Protein 1WJX (pdb70)

Organism: Thermus thermophilus (strain ATCC 27634 / DSM 579 / HB8) (NCBI:txid300852)

Secondary structure (DSSP, 8-state):
-EE-HHHHHHEEEEEEEEEEE---TTHHHHHHTT-EE-TT-EEEEETTEEEEES-EE----TT--EEEE--HHHHHHHTTTSS-TTEEEEEEEEEE-TT--EEEEEEEEEE-

Nearest PDB structures (foldseek):
  1wjx-assembly1_A  TM=1.009E+00  e=4.480E-21  Thermus thermophilus
  4v8q-assembly1_B2  TM=9.149E-01  e=6.484E-14  Thermus thermophilus HB8
  7ljp-assembly2_B  TM=9.276E-01  e=6.141E-13  Thermotoga maritima MSB8
  3iz4-assembly1_B  TM=8.051E-01  e=1.997E-14  Escherichia coli
  7ljp-assembly3_C  TM=8.882E-01  e=3.999E-12  Thermotoga maritima MSB8

Solvent-accessible surface area: 6922 Å² total; per-residue (Å²): 127,35,68,14,166,156,4,108,141,52,92,71,42,70,84,48,4,72,3,4,12,33,38,134,61,80,10,60,145,8,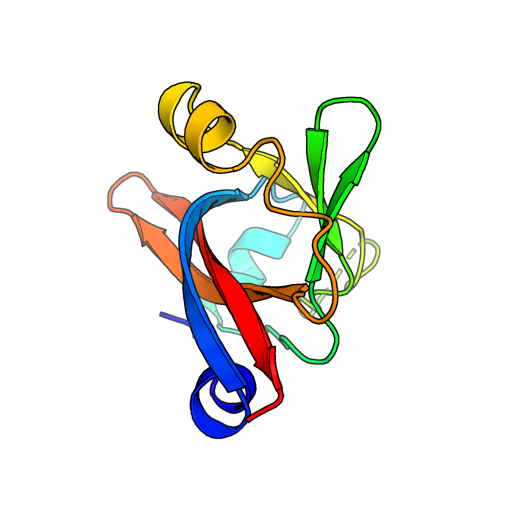4,152,61,32,106,30,53,20,90,52,8,49,4,119,55,72,142,72,70,2,42,0,41,58,0,59,6,18,121,138,86,42,116,44,81,1,75,3,85,39,115,171,115,19,60,162,107,0,93,68,72,13,140,67,194,67,31,63,2,18,0,1,54,0,50,47,44,176,207,42,128,10,30,0,34,0,0,0,3,100,52,173

Structure (mmCIF, N/CA/C/O backbone):
data_1WJX
#
_entry.id   1WJX
#
_cell.length_a   74.676
_cell.length_b   74.676
_cell.length_c   47.038
_cell.angle_alpha   90.00
_cell.angle_beta   90.00
_cell.angle_gamma   120.00
#
_symmetry.space_group_name_H-M   'P 65'
#
loop_
_entity.id
_entity.type
_entity.pdbx_description
1 polymer 'SsrA-binding protein'
2 non-polymer 'POTASSIUM ION'
3 water water
#
loop_
_atom_site.group_PDB
_atom_site.id
_atom_site.type_symbol
_atom_site.label_atom_id
_atom_site.label_alt_id
_atom_site.label_comp_id
_atom_site.label_asym_id
_atom_site.label_entity_id
_atom_site.label_seq_id
_atom_site.pdbx_PDB_ins_code
_atom_site.Cartn_x
_atom_site.Cartn_y
_atom_site.Cartn_z
_atom_site.occupancy
_atom_site.B_iso_or_equiv
_atom_site.auth_seq_id
_atom_site.auth_comp_id
_atom_site.auth_asym_id
_atom_site.auth_atom_id
_atom_site.pdbx_PDB_model_num
ATOM 1 N N . VAL A 1 3 ? 36.179 -13.150 3.325 1.00 31.56 3 VAL A N 1
ATOM 2 C CA . VAL A 1 3 ? 36.408 -11.674 3.376 1.00 28.56 3 VAL A CA 1
ATOM 3 C C . VAL A 1 3 ? 36.966 -11.185 2.044 1.00 27.29 3 VAL A C 1
ATOM 4 O O . VAL A 1 3 ? 38.033 -11.615 1.606 1.00 27.23 3 VAL A O 1
ATOM 8 N N . LEU A 1 4 ? 36.232 -10.277 1.408 1.00 24.18 4 LEU A N 1
ATOM 9 C CA . LEU A 1 4 ? 36.614 -9.720 0.112 1.00 21.59 4 LEU A CA 1
ATOM 10 C C . LEU A 1 4 ? 37.349 -8.408 0.338 1.00 20.06 4 LEU A C 1
ATOM 11 O O . LEU A 1 4 ? 36.808 -7.496 0.957 1.00 18.46 4 LEU A O 1
ATOM 16 N N . GLU A 1 5 ? 38.573 -8.305 -0.171 1.00 19.40 5 GLU A N 1
ATOM 17 C CA . GLU A 1 5 ? 39.358 -7.096 0.045 1.00 21.42 5 GLU A CA 1
ATOM 18 C C . GLU A 1 5 ? 39.723 -6.280 -1.185 1.00 19.62 5 GLU A C 1
ATOM 19 O O . GLU A 1 5 ? 39.956 -6.819 -2.266 1.00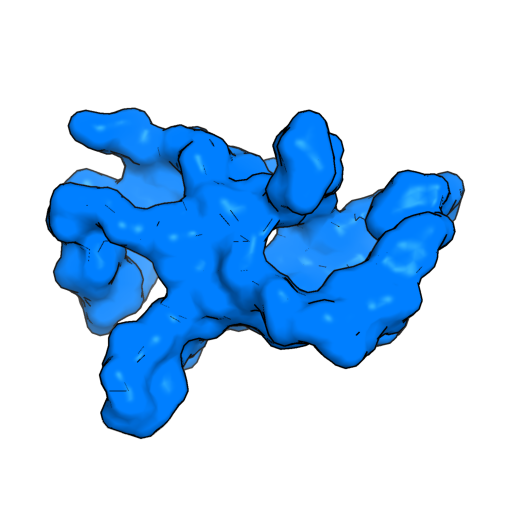 19.92 5 GLU A O 1
ATOM 25 N N . ASN A 1 6 ? 39.776 -4.965 -0.991 1.00 16.94 6 ASN A N 1
ATOM 26 C CA . ASN A 1 6 ? 40.128 -4.022 -2.049 1.00 17.22 6 ASN A CA 1
ATOM 27 C C . ASN A 1 6 ? 41.648 -3.860 -1.980 1.00 17.45 6 ASN A C 1
ATOM 28 O O . ASN A 1 6 ? 42.154 -2.953 -1.313 1.00 17.82 6 ASN A O 1
ATOM 33 N N . ARG A 1 7 ? 42.375 -4.739 -2.663 1.00 17.79 7 ARG A N 1
ATOM 34 C CA . ARG A 1 7 ? 43.839 -4.682 -2.638 1.00 21.24 7 ARG A CA 1
ATOM 35 C C . ARG A 1 7 ? 44.405 -3.390 -3.214 1.00 19.97 7 ARG A C 1
ATOM 36 O O . ARG A 1 7 ? 45.405 -2.869 -2.718 1.00 20.59 7 ARG A O 1
ATOM 44 N N . ARG A 1 8 ? 43.761 -2.870 -4.253 1.00 17.99 8 ARG A N 1
ATOM 45 C CA . ARG A 1 8 ? 44.227 -1.643 -4.887 1.00 18.60 8 ARG A CA 1
ATOM 46 C C . ARG A 1 8 ? 44.197 -0.453 -3.926 1.00 20.35 8 ARG A C 1
ATOM 47 O O . ARG A 1 8 ? 45.145 0.318 -3.859 1.00 21.24 8 ARG A O 1
ATOM 55 N N . ALA A 1 9 ? 43.104 -0.307 -3.186 1.00 19.27 9 ALA A N 1
ATOM 56 C CA . ALA A 1 9 ? 42.969 0.806 -2.256 1.00 21.58 9 ALA A CA 1
ATOM 57 C C . ALA A 1 9 ? 44.089 0.811 -1.224 1.00 23.41 9 ALA A C 1
ATOM 58 O O . ALA A 1 9 ? 44.655 1.864 -0.908 1.00 23.11 9 ALA A O 1
ATOM 60 N N . ARG A 1 10 ? 44.406 -0.368 -0.702 1.00 23.18 10 ARG A N 1
ATOM 61 C CA . ARG A 1 10 ? 45.448 -0.495 0.312 1.00 26.38 10 ARG A CA 1
ATOM 62 C C . ARG A 1 10 ? 46.844 -0.197 -0.223 1.00 26.97 10 ARG A C 1
ATOM 63 O O . ARG A 1 10 ? 47.666 0.409 0.465 1.00 26.55 10 ARG A O 1
ATOM 71 N N . HIS A 1 11 ? 47.104 -0.618 -1.455 1.00 25.36 11 HIS A N 1
ATOM 72 C CA . HIS A 1 11 ? 48.415 -0.419 -2.061 1.00 25.54 11 HIS A CA 1
ATOM 73 C C . HIS A 1 11 ? 48.652 0.973 -2.638 1.00 25.58 11 HIS A C 1
ATOM 74 O O . HIS A 1 11 ? 49.770 1.483 -2.586 1.00 27.16 11 HIS A O 1
ATOM 81 N N . ASP A 1 12 ? 47.606 1.600 -3.167 1.00 23.91 12 ASP A N 1
ATOM 82 C CA . ASP A 1 12 ? 47.759 2.905 -3.801 1.00 25.45 12 ASP A CA 1
ATOM 83 C C . ASP A 1 12 ? 47.320 4.146 -3.048 1.00 24.68 12 ASP A C 1
ATOM 84 O O . ASP A 1 12 ? 47.575 5.260 -3.503 1.00 25.75 12 ASP A O 1
ATOM 89 N N . TYR A 1 13 ? 46.651 3.975 -1.916 1.00 24.48 13 TYR A N 1
ATOM 90 C CA . TYR A 1 13 ? 46.193 5.132 -1.170 1.00 23.69 13 TYR A CA 1
ATOM 91 C C . TYR A 1 13 ? 46.528 5.044 0.302 1.00 21.05 13 TYR A C 1
ATOM 92 O O . TYR A 1 13 ? 46.769 3.968 0.842 1.00 21.99 13 TYR A O 1
ATOM 101 N N . GLU A 1 14 ? 46.562 6.202 0.942 1.00 21.59 14 GLU A N 1
ATOM 102 C CA . GLU A 1 14 ? 46.801 6.253 2.368 1.00 21.98 14 GLU A CA 1
ATOM 103 C C . GLU A 1 14 ? 45.399 6.285 2.950 1.00 18.73 14 GLU A C 1
ATOM 104 O O . GLU A 1 14 ? 44.579 7.123 2.574 1.00 19.95 14 GLU A O 1
ATOM 110 N N . ILE A 1 15 ? 45.118 5.343 3.843 1.00 17.78 15 ILE A N 1
ATOM 111 C CA . ILE A 1 15 ? 43.803 5.250 4.456 1.00 17.90 15 ILE A CA 1
ATOM 112 C C . ILE A 1 15 ? 43.772 5.975 5.792 1.00 16.37 15 ILE A C 1
ATOM 113 O O . ILE A 1 15 ? 44.560 5.676 6.691 1.00 19.05 15 ILE A O 1
ATOM 118 N N . LEU A 1 16 ? 42.858 6.930 5.913 1.00 17.16 16 LEU A N 1
ATOM 119 C CA . LEU A 1 16 ? 42.704 7.699 7.140 1.00 17.75 16 LEU A CA 1
ATOM 120 C C . LEU A 1 16 ? 41.641 7.006 8.002 1.00 16.99 16 LEU A C 1
ATOM 121 O O . LEU A 1 16 ? 41.727 5.800 8.233 1.00 17.54 16 LEU A O 1
ATOM 126 N N . GLU A 1 17 ? 40.649 7.748 8.481 1.00 17.20 17 GLU A N 1
ATOM 127 C CA . GLU A 1 17 ? 39.612 7.141 9.311 1.00 16.48 17 GLU A CA 1
ATOM 128 C C . GLU A 1 17 ? 38.804 6.102 8.544 1.00 16.05 17 GLU A C 1
ATOM 129 O O . GLU A 1 17 ? 38.642 6.206 7.325 1.00 15.99 17 GLU A O 1
ATOM 135 N N . THR A 1 18 ? 38.303 5.098 9.263 1.00 14.58 18 THR A N 1
ATOM 136 C CA . THR A 1 18 ? 37.467 4.073 8.652 1.00 14.36 18 THR A CA 1
ATOM 137 C C . THR A 1 18 ? 36.125 4.020 9.366 1.00 13.60 18 THR A C 1
ATOM 138 O O . THR A 1 18 ? 35.982 4.500 10.494 1.00 14.41 18 THR A O 1
ATOM 142 N N . TYR A 1 19 ? 35.148 3.437 8.681 1.00 13.05 19 TYR A N 1
ATOM 143 C CA . TYR A 1 19 ? 33.781 3.347 9.165 1.00 14.40 19 TYR A CA 1
ATOM 144 C C . TYR A 1 19 ? 33.173 2.030 8.716 1.00 15.65 19 TYR A C 1
ATOM 145 O O . TYR A 1 19 ? 33.547 1.490 7.679 1.00 16.89 19 TYR A O 1
ATOM 154 N N . GLU A 1 20 ? 32.222 1.515 9.486 1.00 15.89 20 GLU A N 1
ATOM 155 C CA . GLU A 1 20 ? 31.569 0.281 9.083 1.00 16.95 20 GLU A CA 1
ATOM 156 C C . GLU A 1 20 ? 30.104 0.544 8.832 1.00 15.69 20 GLU A C 1
ATOM 157 O O . GLU A 1 20 ? 29.472 1.339 9.530 1.00 15.80 20 GLU A O 1
ATOM 163 N N . ALA A 1 21 ? 29.561 -0.138 7.837 1.00 14.69 21 ALA A N 1
ATOM 164 C CA . ALA A 1 21 ? 28.155 0.016 7.517 1.00 14.85 21 ALA A CA 1
ATOM 165 C C . ALA A 1 21 ? 27.596 -1.286 6.978 1.00 15.70 21 ALA A C 1
ATOM 166 O O . ALA A 1 21 ? 28.344 -2.165 6.546 1.00 16.29 21 ALA A O 1
ATOM 168 N N . GLY A 1 22 ? 26.276 -1.407 7.026 1.00 16.66 22 GLY A N 1
ATOM 169 C CA . GLY A 1 22 ? 25.627 -2.581 6.479 1.00 15.38 22 GLY A CA 1
ATOM 170 C C . GLY A 1 22 ? 25.320 -2.258 5.029 1.00 19.10 22 GLY A C 1
ATOM 171 O O . GLY A 1 22 ? 25.383 -1.089 4.632 1.00 18.44 22 GLY A O 1
ATOM 172 N N . ILE A 1 23 ? 25.021 -3.276 4.229 1.00 19.43 23 ILE A N 1
ATOM 173 C CA . ILE A 1 23 ? 24.692 -3.064 2.821 1.00 22.24 23 ILE A CA 1
ATOM 174 C C . ILE A 1 23 ? 23.316 -3.662 2.550 1.00 23.30 23 ILE A C 1
ATOM 175 O O . ILE A 1 23 ? 23.045 -4.789 2.960 1.00 23.05 23 ILE A O 1
ATOM 180 N N . ALA A 1 24 ? 22.454 -2.911 1.871 1.00 23.06 24 ALA A N 1
ATOM 181 C CA . ALA A 1 24 ? 21.112 -3.390 1.539 1.00 23.94 24 ALA A CA 1
ATOM 182 C C . ALA A 1 24 ? 21.168 -4.103 0.187 1.00 23.65 24 ALA A C 1
ATOM 183 O O . ALA A 1 24 ? 21.191 -3.461 -0.861 1.00 25.22 24 ALA A O 1
ATOM 185 N N . LEU A 1 25 ? 21.184 -5.433 0.216 1.00 23.32 25 LEU A N 1
ATOM 186 C CA . LEU A 1 25 ? 21.271 -6.224 -1.007 1.00 25.12 25 LEU A CA 1
ATOM 187 C C . LEU A 1 25 ? 19.913 -6.663 -1.544 1.00 27.29 25 LEU A C 1
ATOM 188 O O . LEU A 1 25 ? 18.940 -6.772 -0.797 1.00 28.03 25 LEU A O 1
ATOM 193 N N . LYS A 1 26 ? 19.859 -6.909 -2.849 1.00 28.60 26 LYS A N 1
ATOM 194 C CA . LYS A 1 26 ? 18.626 -7.331 -3.505 1.00 31.63 26 LYS A CA 1
ATOM 195 C C . LYS A 1 26 ? 18.874 -8.532 -4.408 1.00 32.02 26 LYS A C 1
ATOM 196 O O . LYS A 1 26 ? 19.996 -8.793 -4.833 1.00 31.95 26 LYS A O 1
ATOM 202 N N . GLY A 1 27 ? 17.806 -9.263 -4.698 1.00 33.67 27 GLY A N 1
ATOM 203 C CA . GLY A 1 27 ? 17.911 -10.423 -5.565 1.00 33.69 27 GLY A CA 1
ATOM 204 C C . GLY A 1 27 ? 18.985 -11.443 -5.220 1.00 33.11 27 GLY A C 1
ATOM 205 O O . GLY A 1 27 ? 19.125 -11.850 -4.065 1.00 33.89 27 GLY A O 1
ATOM 206 N N . THR A 1 28 ? 19.745 -11.859 -6.231 1.00 32.48 28 THR A N 1
ATOM 207 C CA . THR A 1 28 ? 20.802 -12.855 -6.069 1.00 31.38 28 THR A CA 1
ATOM 208 C C . THR A 1 28 ? 22.130 -12.291 -5.563 1.00 29.36 28 THR A C 1
ATOM 209 O O . THR A 1 28 ? 23.107 -13.026 -5.419 1.00 28.63 28 THR A O 1
ATOM 213 N N . GLU A 1 29 ? 22.169 -10.991 -5.300 1.00 29.01 29 GLU A N 1
ATOM 214 C CA . GLU A 1 29 ? 23.397 -10.352 -4.836 1.00 28.61 29 GLU A CA 1
ATOM 215 C C . GLU A 1 29 ? 24.069 -11.058 -3.663 1.00 28.35 29 GLU A C 1
ATOM 216 O O . GLU A 1 29 ? 25.287 -11.232 -3.658 1.00 28.45 29 GLU A O 1
ATOM 222 N N . VAL A 1 30 ? 23.285 -11.474 -2.674 1.00 29.52 30 VAL A N 1
ATOM 223 C CA . VAL A 1 30 ? 23.852 -12.153 -1.517 1.00 31.32 30 VAL A CA 1
ATOM 224 C C . VAL A 1 30 ? 24.607 -13.413 -1.931 1.00 31.10 30 VAL A C 1
ATOM 225 O O . VAL A 1 30 ? 25.710 -13.669 -1.449 1.00 31.73 30 VAL A O 1
ATOM 229 N N . LYS A 1 31 ? 24.018 -14.199 -2.829 1.00 31.20 31 LYS A N 1
ATOM 230 C CA . LYS A 1 31 ? 24.660 -15.426 -3.283 1.00 31.55 31 LYS A CA 1
AT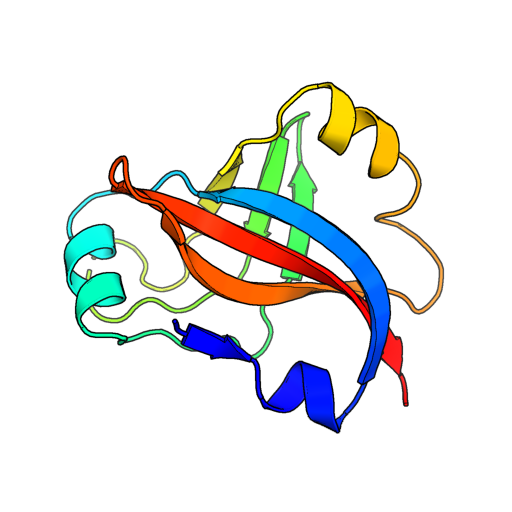OM 231 C C . LYS A 1 31 ? 25.977 -15.139 -3.996 1.00 30.77 31 LYS A C 1
ATOM 232 O O . LYS A 1 31 ? 26.962 -15.851 -3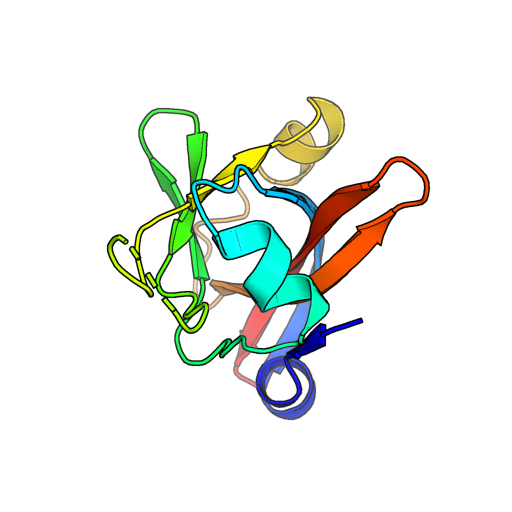.810 1.00 30.15 31 LYS A O 1
ATOM 238 N N . SER A 1 32 ? 25.992 -14.091 -4.813 1.00 29.04 32 SER A N 1
ATOM 239 C CA . SER A 1 32 ? 27.193 -13.720 -5.553 1.00 29.71 32 SER A CA 1
ATOM 240 C C . SER A 1 32 ? 28.327 -13.306 -4.624 1.00 29.31 32 SER A C 1
ATOM 241 O O . SER A 1 32 ? 29.489 -13.640 -4.864 1.00 28.71 32 SER A O 1
ATOM 244 N N . LEU A 1 33 ? 27.991 -12.577 -3.564 1.00 29.64 33 LEU A N 1
ATOM 245 C CA . LEU A 1 33 ? 29.005 -12.137 -2.615 1.00 32.90 33 LEU A CA 1
ATOM 246 C C . LEU A 1 33 ? 29.638 -13.310 -1.876 1.00 35.57 33 LEU A C 1
ATOM 247 O O . LEU A 1 33 ? 30.837 -13.304 -1.605 1.00 36.69 33 LEU A O 1
ATOM 252 N N . ARG A 1 34 ? 28.834 -14.318 -1.554 1.00 38.78 34 ARG A N 1
ATOM 253 C CA . ARG A 1 34 ? 29.332 -15.500 -0.847 1.00 40.95 34 ARG A CA 1
ATOM 254 C C . ARG A 1 34 ? 30.326 -16.236 -1.738 1.00 41.59 34 ARG A C 1
ATOM 255 O O . ARG A 1 34 ? 31.240 -16.909 -1.263 1.00 42.83 34 ARG A O 1
ATOM 263 N N . ALA A 1 35 ? 30.136 -16.087 -3.043 1.00 41.40 35 ALA A N 1
ATOM 264 C CA . ALA A 1 35 ? 30.997 -16.721 -4.029 1.00 40.78 35 ALA A CA 1
ATOM 265 C C . ALA A 1 35 ? 32.234 -15.865 -4.276 1.00 39.95 35 ALA A C 1
ATOM 266 O O . ALA A 1 35 ? 33.178 -16.295 -4.940 1.00 39.71 35 ALA A O 1
ATOM 268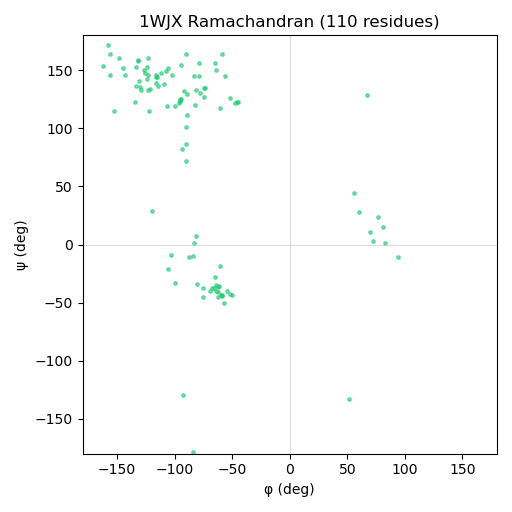 N N . GLY A 1 36 ? 32.215 -14.648 -3.737 1.00 39.13 36 GLY A N 1
ATOM 269 C CA . GLY A 1 36 ? 33.332 -13.734 -3.897 1.00 37.06 36 GLY A CA 1
ATOM 270 C C . GLY A 1 36 ? 33.400 -13.073 -5.261 1.00 35.30 36 GLY A C 1
ATOM 271 O O . GLY A 1 36 ? 34.463 -12.624 -5.686 1.00 35.50 36 GLY A O 1
ATOM 272 N N . LYS A 1 37 ? 32.265 -12.998 -5.947 1.00 33.22 37 LYS A N 1
ATOM 273 C CA . LYS A 1 37 ? 32.221 -12.396 -7.276 1.00 31.62 37 LYS A CA 1
ATOM 274 C C . LYS A 1 37 ? 31.941 -10.899 -7.203 1.00 29.24 37 LYS A C 1
ATOM 275 O O . LYS A 1 37 ? 30.855 -10.446 -7.559 1.00 28.50 37 LYS A O 1
ATOM 281 N N . VAL A 1 38 ? 32.937 -10.139 -6.752 1.00 26.57 38 VAL A N 1
ATOM 282 C CA . VAL A 1 38 ? 32.812 -8.692 -6.616 1.00 24.76 38 VAL A CA 1
ATOM 283 C C . VAL A 1 38 ? 34.038 -7.981 -7.193 1.00 23.73 38 VAL A C 1
ATOM 284 O O . VAL A 1 38 ? 35.135 -8.544 -7.230 1.00 25.17 38 VAL A O 1
ATOM 288 N N . ASP A 1 39 ? 33.840 -6.746 -7.645 1.00 20.75 39 ASP A N 1
ATOM 289 C CA . ASP A 1 39 ? 34.915 -5.925 -8.206 1.00 21.11 39 ASP A CA 1
ATOM 290 C C . ASP A 1 39 ? 34.778 -4.528 -7.595 1.00 18.83 39 ASP A C 1
ATOM 291 O O . ASP A 1 39 ? 33.725 -3.901 -7.697 1.00 17.25 39 ASP A O 1
ATOM 296 N N . PHE A 1 40 ? 35.842 -4.062 -6.944 1.00 16.84 40 PHE A N 1
ATOM 297 C CA . PHE A 1 40 ? 35.863 -2.756 -6.274 1.00 16.32 40 PHE A CA 1
ATOM 298 C C . PHE A 1 40 ? 36.276 -1.578 -7.152 1.00 16.82 40 PHE A C 1
ATOM 299 O O . PHE A 1 40 ? 36.161 -0.420 -6.736 1.00 15.13 40 PHE A O 1
ATOM 307 N N . THR A 1 41 ? 36.777 -1.866 -8.349 1.00 15.91 41 THR A N 1
ATOM 308 C CA . THR A 1 41 ? 37.251 -0.819 -9.251 1.00 16.71 41 THR A CA 1
ATOM 309 C C . THR A 1 41 ? 36.309 0.362 -9.427 1.00 17.48 41 THR A C 1
ATOM 310 O O . THR A 1 41 ? 35.161 0.197 -9.841 1.00 17.86 41 THR A O 1
ATOM 314 N N . GLY A 1 42 ? 36.812 1.552 -9.101 1.00 17.64 42 GLY A N 1
ATOM 315 C CA . GLY A 1 42 ? 36.045 2.777 -9.246 1.00 17.49 42 GLY A CA 1
ATOM 316 C C . GLY A 1 42 ? 34.883 2.978 -8.293 1.00 17.84 42 GLY A C 1
ATOM 317 O O . GLY A 1 42 ? 34.074 3.890 -8.479 1.00 17.71 42 GLY A O 1
ATOM 318 N N . SER A 1 43 ? 34.790 2.134 -7.270 1.00 15.70 43 SER A N 1
ATOM 319 C CA . SER A 1 43 ? 33.700 2.245 -6.313 1.00 14.71 43 SER A CA 1
ATOM 320 C C . SER A 1 43 ? 33.979 3.290 -5.234 1.00 15.52 43 SER A C 1
ATOM 321 O O . SER A 1 43 ? 35.124 3.478 -4.807 1.00 15.08 43 SER A O 1
ATOM 324 N N . PHE A 1 44 ? 32.918 3.969 -4.804 1.00 14.54 44 PHE A N 1
ATOM 325 C CA . PHE A 1 44 ? 33.010 4.997 -3.777 1.00 15.95 44 PHE A CA 1
ATOM 326 C C . PHE A 1 44 ? 31.656 5.157 -3.103 1.00 14.76 44 PHE A C 1
ATOM 327 O O . PHE A 1 44 ? 30.634 4.714 -3.629 1.00 14.76 44 PHE A O 1
ATOM 335 N N . ALA A 1 45 ? 31.648 5.799 -1.940 1.00 14.31 45 ALA A N 1
ATOM 336 C CA . ALA A 1 45 ? 30.406 6.013 -1.209 1.00 15.08 45 ALA A CA 1
ATOM 337 C C . ALA A 1 45 ? 30.125 7.508 -1.138 1.00 16.75 45 ALA A C 1
ATOM 338 O O . ALA A 1 45 ? 31.044 8.308 -1.015 1.00 17.05 45 ALA A O 1
ATOM 340 N N . ARG A 1 46 ? 28.850 7.872 -1.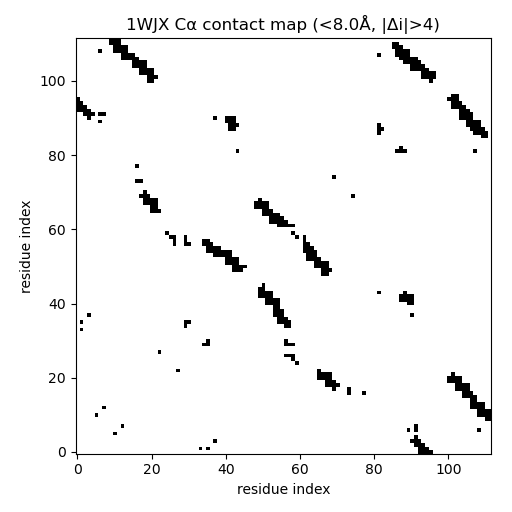204 1.00 17.91 46 ARG A N 1
ATOM 341 C CA . ARG A 1 46 ? 28.455 9.276 -1.184 1.00 18.88 46 ARG A CA 1
ATOM 342 C C . ARG A 1 46 ? 27.021 9.421 -0.697 1.00 17.41 46 ARG A C 1
ATOM 343 O O . ARG A 1 46 ? 26.185 8.563 -0.973 1.00 18.92 46 ARG A O 1
ATOM 351 N N . PHE A 1 47 ? 26.734 10.504 0.028 1.00 18.21 47 PHE A N 1
ATOM 352 C CA . PHE A 1 47 ? 25.383 10.738 0.534 1.00 18.78 47 PHE A CA 1
ATOM 353 C C . PHE A 1 47 ? 24.454 11.280 -0.549 1.00 20.22 47 PHE A C 1
ATOM 354 O O . PHE A 1 47 ? 24.873 12.049 -1.413 1.00 20.05 47 PHE A O 1
ATOM 362 N N . GLU A 1 48 ? 23.191 10.874 -0.486 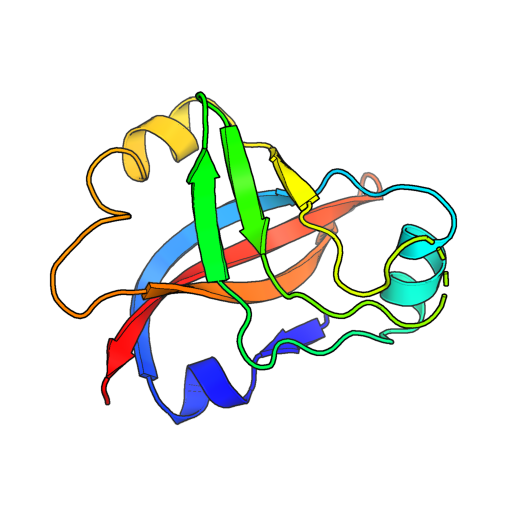1.00 22.38 48 GLU A N 1
ATOM 363 C CA . GLU A 1 48 ? 22.186 11.330 -1.436 1.00 26.75 48 GLU A CA 1
ATOM 364 C C . GLU A 1 48 ? 20.818 11.283 -0.769 1.00 27.72 48 GLU A C 1
ATOM 365 O O . GLU A 1 48 ? 20.323 10.215 -0.406 1.00 26.07 48 GLU A O 1
ATOM 371 N N . ASP A 1 49 ? 20.222 12.458 -0.587 1.00 28.69 49 ASP A N 1
ATOM 372 C CA . ASP A 1 49 ? 18.911 12.569 0.032 1.00 30.52 49 ASP A CA 1
ATOM 373 C C . ASP A 1 49 ? 18.805 11.927 1.412 1.00 29.82 49 ASP A C 1
ATOM 374 O O . ASP A 1 49 ? 17.832 11.231 1.704 1.00 29.41 49 ASP A O 1
ATOM 379 N N . GLY A 1 50 ? 19.811 12.162 2.250 1.00 28.80 50 GLY A N 1
ATOM 380 C CA . GLY A 1 50 ? 19.801 11.634 3.603 1.00 28.01 50 GLY A CA 1
ATOM 381 C C . GLY A 1 50 ? 20.268 10.204 3.795 1.00 27.61 50 GLY A C 1
ATOM 382 O O . GLY A 1 50 ? 20.254 9.697 4.914 1.00 28.30 50 GLY A O 1
ATOM 383 N N . GLU A 1 51 ? 20.682 9.549 2.717 1.00 25.63 51 GLU A N 1
ATOM 384 C CA . GLU A 1 51 ? 21.143 8.167 2.815 1.00 25.04 51 GLU A CA 1
ATOM 385 C C . GLU A 1 51 ? 22.534 8.039 2.209 1.00 21.56 51 GLU A C 1
ATOM 386 O O . GLU A 1 51 ? 22.877 8.758 1.274 1.00 21.27 51 GLU A O 1
ATOM 392 N N . LEU A 1 52 ? 23.344 7.138 2.758 1.00 19.85 52 LEU A N 1
ATOM 393 C CA . LEU A 1 52 ? 24.682 6.911 2.224 1.00 18.86 52 LEU A CA 1
ATOM 394 C C . LEU A 1 52 ? 24.550 5.783 1.210 1.00 16.70 52 LEU A C 1
ATOM 395 O O . LEU A 1 52 ? 23.910 4.770 1.492 1.00 18.05 52 LEU A O 1
ATOM 400 N N . TYR A 1 53 ? 25.125 5.965 0.027 1.00 15.84 53 TYR A N 1
ATOM 401 C CA . TYR A 1 53 ? 25.061 4.934 -1.004 1.00 16.59 53 TYR A CA 1
ATOM 402 C C . TYR A 1 53 ? 26.446 4.524 -1.457 1.00 16.72 53 TYR A C 1
ATOM 403 O O . TYR A 1 53 ? 27.365 5.342 -1.493 1.00 16.72 53 TYR A O 1
ATOM 412 N N . LEU A 1 54 ? 26.585 3.245 -1.792 1.00 16.34 54 LEU A N 1
ATOM 413 C CA . LEU A 1 54 ? 27.838 2.721 -2.303 1.00 16.51 54 LEU A CA 1
ATOM 414 C C . LEU A 1 54 ? 27.612 2.688 -3.806 1.00 16.75 54 LEU A C 1
ATOM 415 O O . LEU A 1 54 ? 26.701 2.011 -4.292 1.00 16.96 54 LEU A O 1
ATOM 420 N N . GLU A 1 55 ? 28.425 3.434 -4.540 1.00 14.77 55 GLU A N 1
ATOM 421 C CA . GLU A 1 55 ? 28.282 3.500 -5.985 1.00 16.91 55 GLU A CA 1
ATOM 422 C C . GLU A 1 55 ? 29.359 2.765 -6.768 1.00 16.24 55 GLU A C 1
ATOM 423 O O . GLU A 1 55 ? 30.500 2.647 -6.328 1.00 14.79 55 GLU A O 1
ATOM 429 N N . ASN A 1 56 ? 28.960 2.265 -7.932 1.00 16.65 56 ASN A N 1
ATOM 430 C CA . ASN A 1 56 ? 29.846 1.577 -8.864 1.00 16.57 56 ASN A CA 1
ATOM 431 C C . ASN A 1 56 ? 30.533 0.315 -8.364 1.00 15.74 56 ASN A C 1
ATOM 432 O O . ASN A 1 56 ? 31.621 -0.024 -8.829 1.00 18.57 56 ASN A O 1
ATOM 437 N N . LEU A 1 57 ? 29.919 -0.383 -7.416 1.00 15.01 57 LEU A N 1
ATOM 438 C CA . LEU A 1 57 ? 30.501 -1.635 -6.950 1.00 15.27 57 LEU A CA 1
ATOM 439 C C . LEU A 1 57 ? 29.904 -2.695 -7.869 1.00 15.45 57 LEU A C 1
ATOM 440 O O . LEU A 1 57 ? 28.694 -2.738 -8.049 1.00 18.15 57 LEU A O 1
ATOM 445 N N . TYR A 1 58 ? 30.744 -3.538 -8.455 1.00 13.61 58 TYR A N 1
ATOM 446 C CA . TYR A 1 58 ? 30.250 -4.591 -9.336 1.00 15.24 58 TYR A CA 1
ATOM 447 C C . TYR A 1 58 ? 30.070 -5.913 -8.597 1.00 15.38 58 TYR A C 1
ATOM 448 O O . TYR A 1 58 ? 30.992 -6.398 -7.955 1.00 14.57 58 TYR A O 1
ATOM 457 N N . ILE A 1 59 ? 28.864 -6.473 -8.664 1.00 16.12 59 ILE A N 1
ATOM 458 C CA . ILE A 1 59 ? 28.600 -7.776 -8.063 1.00 16.72 59 ILE A CA 1
ATOM 459 C C . ILE A 1 59 ? 28.105 -8.592 -9.249 1.00 16.93 59 ILE A C 1
ATOM 460 O O . ILE A 1 59 ? 27.068 -8.281 -9.830 1.00 19.11 59 ILE A O 1
ATOM 465 N N . ALA A 1 60 ? 28.873 -9.611 -9.616 1.00 19.75 60 ALA A N 1
ATOM 466 C CA . ALA A 1 60 ? 28.549 -10.456 -10.762 1.00 23.31 60 ALA A CA 1
ATOM 467 C C . ALA A 1 60 ? 27.162 -11.082 -10.672 1.00 26.77 60 ALA A C 1
ATOM 468 O O . ALA A 1 60 ? 26.693 -11.426 -9.589 1.00 25.84 60 ALA A O 1
ATOM 470 N N . PRO A 1 61 ? 26.483 -11.228 -11.821 1.00 29.26 61 PRO A N 1
ATOM 471 C CA . PRO A 1 61 ? 25.143 -11.823 -11.849 1.00 32.17 61 PRO A CA 1
ATOM 472 C C . PRO A 1 61 ? 25.150 -13.240 -11.279 1.00 33.82 61 PRO A C 1
ATOM 473 O O . PRO A 1 61 ? 26.210 -13.901 -11.349 1.00 35.12 61 PRO A O 1
ATOM 477 N N . VAL A 1 70 ? 18.876 -7.336 -12.994 1.00 44.66 70 VAL A N 1
ATOM 478 C CA . VAL A 1 70 ? 19.384 -6.396 -11.952 1.00 43.84 70 VAL A CA 1
ATOM 479 C C . VAL A 1 70 ? 20.748 -5.850 -12.362 1.00 41.96 70 VAL A C 1
ATOM 480 O O . VAL A 1 70 ? 21.656 -6.609 -12.696 1.00 42.75 70 VAL A O 1
ATOM 484 N N . ASP A 1 71 ? 20.884 -4.529 -12.339 1.00 39.14 71 ASP A N 1
ATOM 485 C CA . ASP A 1 71 ? 22.134 -3.886 -12.715 1.00 35.88 71 ASP A CA 1
ATOM 486 C C . ASP A 1 71 ? 23.254 -4.357 -11.790 1.00 32.15 71 ASP A C 1
ATOM 487 O O . ASP A 1 71 ? 23.200 -4.140 -10.579 1.00 30.09 71 ASP A O 1
ATOM 492 N N . PRO A 1 72 ? 24.279 -5.021 -12.351 1.00 27.79 72 PRO A N 1
ATOM 493 C CA . PRO A 1 72 ? 25.404 -5.513 -11.550 1.00 24.92 72 PRO A CA 1
ATOM 494 C C . PRO A 1 72 ? 26.141 -4.368 -10.853 1.00 22.44 72 PRO A C 1
ATOM 495 O O . PRO A 1 72 ? 26.885 -4.590 -9.898 1.00 20.01 72 PRO A O 1
ATOM 499 N N . ARG A 1 73 ? 25.934 -3.148 -11.341 1.00 21.52 73 ARG A N 1
ATOM 500 C CA . ARG A 1 73 ? 26.585 -1.975 -10.764 1.00 22.89 73 ARG A CA 1
ATOM 501 C C . ARG A 1 73 ? 25.594 -0.951 -10.223 1.00 23.10 73 ARG A C 1
ATOM 502 O O . ARG A 1 73 ? 25.881 0.243 -10.183 1.00 24.14 73 A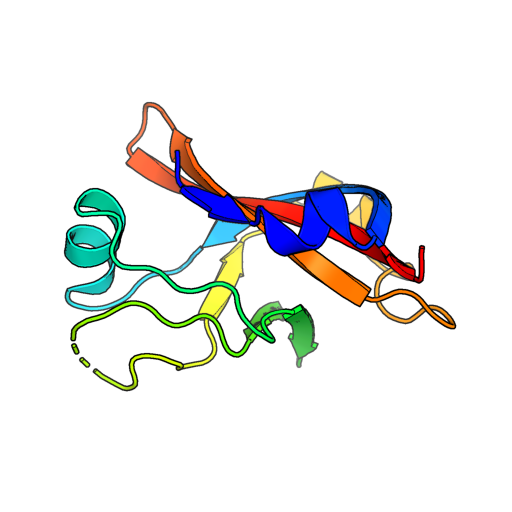RG A O 1
ATOM 510 N N . ARG A 1 74 ? 24.431 -1.420 -9.793 1.00 23.81 74 ARG A N 1
ATOM 511 C CA . ARG A 1 74 ? 23.425 -0.514 -9.263 1.00 24.22 74 ARG A CA 1
ATOM 512 C C . ARG A 1 74 ? 23.947 0.136 -7.989 1.00 23.07 74 ARG A C 1
ATOM 513 O O . ARG A 1 74 ? 24.838 -0.398 -7.323 1.00 21.02 74 ARG A O 1
ATOM 521 N N . LYS A 1 75 ? 23.388 1.296 -7.672 1.00 22.01 75 LYS A N 1
ATOM 522 C CA . LYS A 1 75 ? 23.740 2.037 -6.472 1.00 21.76 75 LYS A CA 1
ATOM 523 C C . LYS A 1 75 ? 23.078 1.279 -5.324 1.00 20.85 75 LYS A C 1
ATOM 524 O O . LYS A 1 75 ? 21.907 0.900 -5.421 1.00 20.02 75 LYS A O 1
ATOM 530 N N . ARG A 1 76 ? 23.818 1.058 -4.242 1.00 18.48 76 ARG A N 1
ATOM 531 C CA . ARG A 1 76 ? 23.286 0.311 -3.109 1.00 17.77 76 ARG A CA 1
ATOM 532 C C . ARG A 1 76 ? 23.312 1.105 -1.813 1.00 17.47 76 ARG A C 1
ATOM 533 O O . ARG A 1 76 ? 24.319 1.720 -1.461 1.00 17.68 76 ARG A O 1
ATOM 541 N N . LYS A 1 77 ? 22.197 1.074 -1.095 1.00 16.80 77 LYS A N 1
ATOM 542 C CA . LYS A 1 77 ? 22.088 1.815 0.149 1.00 16.47 77 LYS A CA 1
ATOM 543 C C . LYS A 1 77 ? 22.891 1.172 1.270 1.00 17.43 77 LYS A C 1
ATOM 544 O O . LYS A 1 77 ? 22.866 -0.049 1.443 1.00 17.63 77 LYS A O 1
ATOM 550 N N . LEU A 1 78 ? 23.622 1.999 2.009 1.00 16.12 78 LEU A N 1
ATOM 551 C CA . LEU A 1 78 ? 24.407 1.511 3.135 1.00 17.01 78 LEU A CA 1
ATOM 552 C C . LEU A 1 78 ? 23.636 1.854 4.398 1.00 17.52 78 LEU A C 1
ATOM 553 O O . LEU A 1 78 ? 22.959 2.884 4.465 1.00 19.98 78 LEU A O 1
ATOM 558 N N . LEU A 1 79 ? 23.728 0.980 5.394 1.00 17.17 79 LEU A N 1
ATOM 559 C CA . LEU A 1 79 ? 23.012 1.163 6.648 1.00 17.29 79 LEU A CA 1
ATOM 560 C C . LEU A 1 79 ? 23.967 1.578 7.762 1.00 18.57 79 LEU A C 1
ATOM 561 O O . LEU A 1 79 ? 24.898 0.846 8.102 1.00 18.09 79 LEU A O 1
ATOM 566 N N . LEU A 1 80 ? 23.729 2.756 8.331 1.00 18.63 80 LEU A N 1
ATOM 567 C CA . LEU A 1 80 ? 24.589 3.268 9.386 1.00 19.93 80 LEU A CA 1
ATOM 568 C C . LEU A 1 80 ? 23.876 3.414 10.716 1.00 21.44 80 LEU A C 1
ATOM 569 O O . LEU A 1 80 ? 22.724 3.848 10.768 1.00 22.43 80 LEU A O 1
ATOM 574 N N . HIS A 1 81 ? 24.560 3.041 11.792 1.00 20.58 81 HIS A N 1
ATOM 575 C CA . HIS A 1 81 ? 23.987 3.225 13.114 1.00 21.40 81 HIS A CA 1
ATOM 576 C C . HIS A 1 81 ? 24.214 4.704 13.380 1.00 20.26 81 HIS A C 1
ATOM 577 O O . HIS A 1 81 ? 25.111 5.309 12.792 1.00 19.85 81 HIS A O 1
ATOM 584 N N . LYS A 1 82 ? 23.404 5.292 14.250 1.00 21.89 82 LYS A N 1
ATOM 585 C CA . LYS A 1 82 ? 23.522 6.714 14.542 1.00 22.76 82 LYS A CA 1
ATOM 586 C C . LYS A 1 82 ? 24.928 7.170 14.919 1.00 20.71 82 LYS A C 1
ATOM 587 O O . LYS A 1 82 ? 25.383 8.219 14.467 1.00 19.69 82 LYS A O 1
ATOM 593 N N . HIS A 1 83 ? 25.621 6.391 15.742 1.00 20.19 83 HIS A N 1
ATOM 594 C CA . HIS A 1 83 ? 26.961 6.787 16.158 1.00 19.65 83 HIS A CA 1
ATOM 595 C C . HIS A 1 83 ? 27.953 6.857 15.008 1.00 18.79 83 HIS A C 1
ATOM 596 O O . HIS A 1 83 ? 28.829 7.716 15.007 1.00 19.97 83 HIS A O 1
ATOM 603 N N . GLU A 1 84 ? 27.813 5.968 14.027 1.00 19.16 84 GLU A N 1
ATOM 604 C CA . GLU A 1 84 ? 28.722 5.969 12.884 1.00 18.78 84 GLU A CA 1
ATOM 605 C C . GLU A 1 84 ? 28.368 7.126 11.948 1.00 19.08 84 GLU A C 1
ATOM 606 O O . GLU A 1 84 ? 29.246 7.760 11.368 1.00 18.54 84 GLU A O 1
ATOM 612 N N . LEU A 1 85 ? 27.077 7.395 11.800 1.00 19.81 85 LEU A N 1
ATOM 613 C CA . LEU A 1 85 ? 26.638 8.500 10.955 1.00 21.17 85 LEU A CA 1
ATOM 614 C C . LEU A 1 85 ? 27.228 9.801 11.505 1.00 21.37 85 LEU A C 1
ATOM 615 O O . LEU A 1 85 ? 27.722 10.637 10.750 1.00 22.33 85 LEU A O 1
ATOM 620 N N . ARG A 1 86 ? 27.190 9.957 12.826 1.00 23.05 86 ARG A N 1
ATOM 621 C CA . ARG A 1 86 ? 27.722 11.152 13.476 1.00 24.59 86 ARG A CA 1
ATOM 622 C C . ARG A 1 86 ? 29.219 11.327 13.221 1.00 25.04 86 ARG A C 1
ATOM 623 O O . ARG A 1 86 ? 29.707 12.453 13.085 1.00 25.49 86 ARG A O 1
ATOM 631 N N . ARG A 1 87 ? 29.952 10.217 13.165 1.00 23.15 87 ARG A N 1
ATOM 632 C CA . ARG A 1 87 ? 31.390 10.270 12.908 1.00 23.20 87 ARG A CA 1
ATOM 633 C C . ARG A 1 87 ? 31.659 10.700 11.473 1.00 23.22 87 ARG A C 1
ATOM 634 O O . ARG A 1 87 ? 32.572 11.479 11.202 1.00 22.76 87 ARG A O 1
ATOM 642 N N . LEU A 1 88 ? 30.847 10.178 10.561 1.00 24.33 88 LEU A N 1
ATOM 643 C CA . LEU A 1 88 ? 30.995 10.435 9.134 1.00 26.88 88 LEU A CA 1
ATOM 644 C C . LEU A 1 88 ? 30.554 11.806 8.636 1.00 29.29 88 LEU A C 1
ATOM 645 O O . LEU A 1 88 ? 31.255 12.435 7.844 1.00 29.47 88 LEU A O 1
ATOM 650 N N . LEU A 1 89 ? 29.387 12.259 9.084 1.00 31.99 89 LEU A N 1
ATOM 651 C CA . LEU A 1 89 ? 28.856 13.546 8.644 1.00 36.07 89 LEU A CA 1
ATOM 652 C C . LEU A 1 89 ? 29.870 14.677 8.654 1.00 38.82 89 LEU A C 1
ATOM 653 O O . LEU A 1 89 ? 30.473 14.981 9.688 1.00 39.26 89 LEU A O 1
ATOM 658 N N . GLY A 1 90 ? 30.053 15.289 7.486 1.00 41.54 90 GLY A N 1
ATOM 659 C CA . GLY A 1 90 ? 30.982 16.395 7.358 1.00 44.80 90 GLY A CA 1
ATOM 660 C C . GLY A 1 90 ? 32.383 16.029 6.897 1.00 47.55 90 GLY A C 1
ATOM 661 O O . GLY A 1 90 ? 33.178 16.912 6.570 1.00 47.43 90 GLY A O 1
ATOM 662 N N . LYS A 1 91 ? 32.698 14.738 6.860 1.00 49.86 91 LYS A N 1
ATOM 663 C CA . LYS A 1 91 ? 34.029 14.308 6.442 1.00 52.32 91 LYS A CA 1
ATOM 664 C C . LYS A 1 91 ? 34.046 13.711 5.038 1.00 53.93 91 LYS A C 1
ATOM 665 O O . LYS A 1 91 ? 35.091 13.678 4.382 1.00 54.04 91 LYS A O 1
ATOM 671 N N . VAL A 1 92 ? 32.886 13.257 4.572 1.00 55.69 92 VAL A N 1
ATOM 672 C CA . VAL A 1 92 ? 32.775 12.645 3.249 1.00 57.43 92 VAL A CA 1
ATOM 673 C C . VAL A 1 92 ? 33.250 13.572 2.132 1.00 58.58 92 VAL A C 1
ATOM 674 O O . VAL A 1 92 ? 34.042 13.173 1.279 1.00 58.94 92 VAL A O 1
ATOM 678 N N . GLU A 1 93 ? 32.749 14.804 2.133 1.00 59.42 93 GLU A N 1
ATOM 679 C CA . GLU A 1 93 ? 33.124 15.783 1.119 1.00 60.34 93 GLU A CA 1
ATOM 680 C C . GLU A 1 93 ? 34.281 16.666 1.576 1.00 59.99 93 GLU A C 1
ATOM 681 O O . GLU A 1 93 ? 34.072 17.783 2.048 1.00 60.71 93 GLU A O 1
ATOM 687 N N . GLN A 1 94 ? 35.500 16.154 1.440 1.00 59.38 94 GLN A N 1
ATOM 688 C CA . GLN A 1 94 ? 36.691 16.901 1.823 1.00 58.25 94 GLN A CA 1
ATOM 689 C C . GLN A 1 94 ? 37.710 16.865 0.693 1.00 56.58 94 GLN A C 1
ATOM 690 O O . GLN A 1 94 ? 37.893 15.839 0.038 1.00 56.37 94 GLN A O 1
ATOM 696 N N . LYS A 1 95 ? 38.376 17.993 0.485 1.00 54.06 95 LYS A N 1
ATOM 697 C CA . LYS A 1 95 ? 39.385 18.134 -0.557 1.00 51.84 95 LYS A CA 1
ATOM 698 C C . LYS A 1 95 ? 40.372 16.970 -0.656 1.00 48.38 95 LYS A C 1
ATOM 699 O O . LYS A 1 95 ? 41.050 16.633 0.313 1.00 48.18 95 LYS A O 1
ATOM 705 N N . GLY A 1 96 ? 40.439 16.361 -1.837 1.00 44.85 96 GLY A N 1
ATOM 706 C CA . GLY A 1 96 ? 41.367 15.267 -2.072 1.00 40.47 96 GLY A CA 1
ATOM 707 C C . GLY A 1 96 ? 41.098 13.917 -1.430 1.00 36.98 96 GLY A C 1
ATOM 708 O O . GLY A 1 96 ? 41.905 13.000 -1.575 1.00 36.79 96 GLY A O 1
ATOM 709 N N . LEU A 1 97 ? 39.982 13.779 -0.724 1.00 33.77 97 LEU A N 1
ATOM 710 C CA . LEU A 1 97 ? 39.663 12.506 -0.083 1.00 30.08 97 LEU A CA 1
ATOM 711 C C . LEU A 1 97 ? 38.463 11.839 -0.735 1.00 28.58 97 LEU A C 1
ATOM 712 O O . LEU A 1 97 ? 37.551 12.508 -1.220 1.00 29.90 97 LEU A O 1
ATOM 717 N N . THR A 1 98 ? 38.474 10.511 -0.747 1.00 24.44 98 THR A N 1
ATOM 718 C CA . THR A 1 98 ? 37.380 9.743 -1.320 1.00 22.18 98 THR A CA 1
ATOM 719 C C . THR A 1 98 ? 37.030 8.644 -0.329 1.00 19.72 98 THR A C 1
ATOM 720 O O . THR A 1 98 ? 37.919 8.013 0.232 1.00 20.05 98 THR A O 1
ATOM 724 N N . LEU A 1 99 ? 35.739 8.434 -0.105 1.00 17.56 99 LEU A N 1
ATOM 725 C CA . LEU A 1 99 ? 35.286 7.389 0.805 1.00 16.01 99 LEU A CA 1
ATOM 726 C C . LEU A 1 99 ? 35.147 6.132 -0.052 1.00 14.25 99 LEU A C 1
ATOM 727 O O . LEU A 1 99 ? 34.269 6.052 -0.916 1.00 15.88 99 LEU A O 1
ATOM 732 N N . VAL A 1 100 ? 36.010 5.152 0.187 1.00 14.36 100 VAL A N 1
ATOM 733 C CA . VAL A 1 100 ? 35.990 3.940 -0.614 1.00 15.36 100 VAL A CA 1
ATOM 734 C C . VAL A 1 100 ? 35.828 2.649 0.176 1.00 16.00 100 VAL A C 1
ATOM 735 O O . VAL A 1 100 ? 36.206 2.572 1.347 1.00 16.51 100 VAL A O 1
ATOM 739 N N . PRO A 1 101 ? 35.251 1.614 -0.462 1.00 14.22 101 PRO A N 1
ATOM 740 C CA . PRO A 1 101 ? 35.057 0.321 0.202 1.00 14.90 101 PRO A CA 1
ATOM 741 C C . PRO A 1 101 ? 36.402 -0.396 0.295 1.00 14.44 101 PRO A C 1
ATOM 742 O O . PRO A 1 101 ? 37.098 -0.550 -0.709 1.00 17.41 101 PRO A O 1
ATOM 746 N N . LEU A 1 102 ? 36.764 -0.822 1.502 1.00 11.42 102 LEU A N 1
ATOM 747 C CA . LEU A 1 102 ? 38.036 -1.496 1.737 1.00 11.51 102 LEU A CA 1
ATOM 748 C C . LEU A 1 102 ? 37.904 -3.005 1.820 1.00 13.39 102 LEU A C 1
ATOM 749 O O . LEU A 1 102 ? 38.821 -3.737 1.451 1.00 14.10 102 LEU A O 1
ATOM 754 N N . LYS A 1 103 ? 36.776 -3.458 2.346 1.00 13.78 103 LYS A N 1
ATOM 755 C CA . LYS A 1 103 ? 36.511 -4.886 2.465 1.00 16.10 103 LYS A CA 1
ATOM 756 C C . LYS A 1 103 ? 35.025 -5.117 2.673 1.00 15.90 103 LYS A C 1
ATOM 757 O O . LYS A 1 103 ? 34.313 -4.243 3.161 1.00 14.20 103 LYS A O 1
ATOM 763 N N . ILE A 1 104 ? 34.564 -6.297 2.271 1.00 14.08 104 ILE A N 1
ATOM 764 C CA . ILE A 1 104 ? 33.167 -6.683 2.428 1.00 15.14 104 ILE A CA 1
ATOM 765 C C . ILE A 1 104 ? 33.185 -8.062 3.067 1.00 16.29 104 ILE A C 1
ATOM 766 O O . ILE A 1 104 ? 33.975 -8.921 2.682 1.00 16.20 104 ILE A O 1
ATOM 771 N N . TYR A 1 105 ? 32.327 -8.258 4.058 1.00 17.56 105 TYR A N 1
ATOM 772 C CA . TYR A 1 105 ? 32.259 -9.533 4.759 1.00 18.88 105 TYR A CA 1
ATOM 773 C C . TYR A 1 105 ? 30.901 -9.669 5.419 1.00 19.21 105 TYR A C 1
ATOM 774 O O . TYR A 1 105 ? 30.114 -8.729 5.427 1.00 17.70 105 TYR A O 1
ATOM 783 N N . PHE A 1 106 ? 30.620 -10.851 5.957 1.00 18.25 106 PHE A N 1
ATOM 784 C CA . PHE A 1 106 ? 29.352 -11.081 6.642 1.00 19.28 106 PHE A CA 1
ATOM 785 C C . PHE A 1 106 ? 29.647 -11.335 8.112 1.00 19.45 106 PHE A C 1
ATOM 786 O O . PHE A 1 106 ? 30.596 -12.054 8.432 1.00 23.01 106 PHE A O 1
ATOM 794 N N . ASN A 1 107 ? 28.868 -10.745 9.014 1.00 20.29 107 ASN A N 1
ATOM 795 C CA . ASN A 1 107 ? 29.111 -11.006 10.427 1.00 20.63 107 ASN A CA 1
ATOM 796 C C . ASN A 1 107 ? 28.385 -12.297 10.790 1.00 21.91 107 ASN A C 1
ATOM 797 O O . ASN A 1 107 ? 27.779 -12.930 9.921 1.00 22.00 107 ASN A O 1
ATOM 802 N N . GLU A 1 108 ? 28.463 -12.682 12.060 1.00 24.25 108 GLU A N 1
ATOM 803 C CA . GLU A 1 108 ? 27.843 -13.910 12.558 1.00 26.59 108 GLU A CA 1
ATOM 804 C C . GLU A 1 108 ? 26.351 -14.036 12.267 1.00 25.13 108 GLU A C 1
ATOM 805 O O . GLU A 1 108 ? 25.866 -15.127 11.944 1.00 24.84 108 GLU A O 1
ATOM 811 N N . ARG A 1 109 ? 25.625 -12.930 12.390 1.00 22.73 109 ARG A N 1
ATOM 812 C CA . ARG A 1 109 ? 24.189 -12.932 12.143 1.00 23.33 109 ARG A CA 1
ATOM 813 C C . ARG A 1 109 ? 23.827 -12.844 10.667 1.00 20.66 109 ARG A C 1
ATOM 814 O O . ARG A 1 109 ? 22.659 -12.687 10.319 1.00 21.65 109 ARG A O 1
ATOM 822 N N . GLY A 1 110 ? 24.831 -12.932 9.799 1.00 19.30 110 GLY A N 1
ATOM 823 C CA . GLY A 1 110 ? 24.571 -12.897 8.372 1.00 18.94 110 GLY A CA 1
ATOM 824 C C . GLY A 1 110 ? 24.354 -11.540 7.735 1.00 18.99 110 GLY A C 1
ATOM 825 O O . GLY A 1 110 ? 23.853 -11.464 6.614 1.00 19.24 110 GLY A O 1
ATOM 826 N N . TYR A 1 111 ? 24.709 -10.469 8.439 1.00 18.39 111 TYR A N 1
ATOM 827 C CA . TYR A 1 111 ? 24.562 -9.136 7.871 1.00 19.88 111 TYR A CA 1
ATOM 828 C C . TYR A 1 111 ? 25.751 -8.860 6.962 1.00 19.06 111 TYR A C 1
ATOM 829 O O . TYR A 1 111 ? 26.899 -9.113 7.339 1.00 20.23 111 TYR A O 1
ATOM 838 N N . ALA A 1 112 ? 25.480 -8.353 5.764 1.00 18.46 112 ALA A N 1
ATOM 839 C CA . ALA A 1 112 ? 26.555 -8.012 4.842 1.00 16.52 112 ALA A CA 1
ATOM 840 C C . ALA A 1 112 ? 27.086 -6.682 5.360 1.00 16.31 112 ALA A C 1
ATOM 841 O O . ALA A 1 112 ? 26.311 -5.762 5.622 1.00 17.51 112 ALA A O 1
ATOM 843 N N . LYS A 1 113 ? 28.400 -6.591 5.517 1.00 14.67 113 LYS A N 1
ATOM 844 C CA . LYS A 1 113 ? 29.019 -5.377 6.031 1.00 15.73 113 LYS A CA 1
ATOM 845 C C . LYS A 1 113 ? 30.113 -4.889 5.099 1.00 15.16 113 LYS A C 1
ATOM 846 O O . LYS A 1 113 ? 30.751 -5.677 4.398 1.00 13.78 113 LYS A O 1
ATOM 852 N N . VAL A 1 114 ? 30.323 -3.577 5.088 1.00 12.99 114 VAL A N 1
ATOM 853 C CA . VAL A 1 114 ? 31.383 -3.002 4.281 1.00 14.19 114 VAL A CA 1
ATOM 854 C C . VAL A 1 114 ? 32.213 -2.080 5.177 1.00 13.93 114 VAL A C 1
ATOM 855 O O . VAL A 1 114 ? 31.664 -1.298 5.958 1.00 14.55 114 VAL A O 1
ATOM 859 N N . LEU A 1 115 ? 33.532 -2.217 5.103 1.00 12.29 115 LEU A N 1
ATOM 860 C CA . LEU A 1 115 ? 34.424 -1.352 5.859 1.00 14.20 115 LEU A CA 1
ATOM 861 C C . LEU A 1 115 ? 34.797 -0.267 4.860 1.00 13.58 115 LEU A C 1
ATOM 862 O O . LEU A 1 115 ? 35.316 -0.566 3.785 1.00 13.37 115 LEU A O 1
ATOM 867 N N . LEU A 1 116 ? 34.503 0.985 5.205 1.00 13.47 116 LEU A N 1
ATOM 868 C CA . LEU A 1 116 ? 34.804 2.128 4.338 1.00 12.65 116 LEU A CA 1
ATOM 869 C C . LEU A 1 116 ? 35.997 2.890 4.901 1.00 14.33 116 LEU A C 1
ATOM 870 O O . LEU A 1 116 ? 36.224 2.889 6.102 1.00 14.74 116 LEU A O 1
ATOM 875 N N . GLY A 1 117 ? 36.759 3.546 4.031 1.00 13.01 117 GLY A N 1
ATOM 876 C CA . GLY A 1 117 ? 37.890 4.315 4.512 1.00 14.94 117 GLY A CA 1
ATOM 877 C C . GLY A 1 117 ? 38.062 5.587 3.710 1.00 13.73 117 GLY A C 1
ATOM 878 O O . GLY A 1 117 ? 37.765 5.610 2.521 1.00 12.93 117 GLY A O 1
ATOM 879 N N . LEU A 1 118 ? 38.505 6.654 4.361 1.00 14.93 118 LEU A N 1
ATOM 880 C CA . LEU A 1 118 ? 38.747 7.896 3.641 1.00 16.86 118 LEU A CA 1
ATOM 881 C C . LEU A 1 118 ? 40.126 7.683 3.037 1.00 18.57 118 LEU A C 1
ATOM 882 O O . LEU A 1 118 ? 41.102 7.449 3.753 1.00 19.19 118 LEU A O 1
ATOM 887 N N . ALA A 1 119 ? 40.202 7.738 1.714 1.00 20.72 119 ALA A N 1
ATOM 888 C CA . ALA A 1 119 ? 41.458 7.501 1.024 1.00 22.43 119 ALA A CA 1
ATOM 889 C C . ALA A 1 119 ? 42.034 8.759 0.406 1.00 24.83 119 ALA A C 1
ATOM 890 O O . ALA A 1 119 ? 41.313 9.562 -0.181 1.00 23.92 119 ALA A O 1
ATOM 892 N N . ARG A 1 120 ? 43.345 8.908 0.540 1.00 27.18 120 ARG A N 1
ATOM 893 C CA . ARG A 1 120 ? 44.050 10.055 -0.003 1.00 31.41 120 ARG A CA 1
ATOM 894 C C . ARG A 1 120 ? 45.145 9.545 -0.928 1.00 33.39 120 ARG A C 1
ATOM 895 O O . ARG A 1 120 ? 45.770 8.519 -0.656 1.00 30.49 120 ARG A O 1
ATOM 903 N N . GLY A 1 121 ? 45.361 10.261 -2.028 1.00 36.51 121 GLY A N 1
ATOM 904 C CA . GLY A 1 121 ? 46.382 9.868 -2.981 1.00 40.48 121 GLY A CA 1
ATOM 905 C C . GLY A 1 121 ? 47.734 9.641 -2.335 1.00 42.96 121 GLY A C 1
ATOM 906 O O . GLY A 1 121 ? 48.257 10.509 -1.637 1.00 43.38 121 GLY A O 1
ATOM 907 N N . LYS A 1 122 ? 48.302 8.464 -2.571 1.00 45.95 122 LYS A N 1
ATOM 908 C CA . LYS A 1 122 ? 49.599 8.113 -2.009 1.00 48.68 122 LYS A CA 1
ATOM 909 C C . LYS A 1 122 ? 50.722 8.510 -2.960 1.00 50.15 122 LYS A C 1
ATOM 910 O O . LYS A 1 122 ? 51.581 9.317 -2.546 1.00 51.13 122 LYS A O 1
#

CATH classification: 2.40.280.10

InterPro domains:
  IPR000037 SsrA-binding protein [MF_00023] (1-144)
  IPR000037 SsrA-binding protein [PF01668] (5-142)
  IPR000037 SsrA-binding protein [PTHR30308] (3-142)
  IPR000037 SsrA-binding protein [TIGR00086] (4-142)
  IPR000037 SsrA-binding protein [cd09294] (7-123)
  IPR020081 SsrA-binding protein, conserved site [PS01317] (22-34)
  IPR023620 Small protein B [G3DSA:2.40.280.10] (2-123)
  IPR023620 Small protein B [SSF74982] (3-128)

Radius of gyration: 13.29 Å; Cα contacts (8 Å, |Δi|>4): 228; chains: 1; bounding box: 32×35×29 Å

B-factor: mean 27.31, std 11.11, range [11.42, 64.37]

Foldseek 3Di:
DAFDVCLVVFWDWDDKFKWFWDDDDCQLVQVVVVQKDFPPWFWDDDPHWIWIAQIARPDVVSGDIITIGDDVVRVVVPPPPCDDPQWTWGWGGWDADPVGTIMTMITTTHGD

Sequence (112 aa):
VLENRRARHDYEILETYEAGIALKGTEVKSLRAGKVDFTGSFARFEDGELYLENLYIAPVDPRRKRKLLLHKHELRRLLGKVEQKGLTLVPLKIYFNERGYAKVLLGLARGK